Protein AF-A0AA41SIQ2-F1 (afdb_monomer)

Mean predicted aligned error: 6.64 Å

Structure (mmCIF, N/CA/C/O backbone):
data_AF-A0AA41SIQ2-F1
#
_entry.id   AF-A0AA41SIQ2-F1
#
loop_
_atom_site.group_PDB
_atom_site.id
_atom_site.type_symbol
_atom_site.label_atom_id
_atom_site.label_alt_id
_atom_site.label_comp_id
_atom_site.label_asym_id
_atom_site.label_entity_id
_atom_site.label_seq_id
_atom_site.pdbx_PDB_ins_code
_atom_site.Cartn_x
_atom_site.Cartn_y
_atom_site.Cartn_z
_atom_site.occupancy
_atom_site.B_iso_or_equiv
_atom_site.auth_seq_id
_atom_site.auth_comp_id
_atom_site.auth_asym_id
_atom_site.auth_atom_id
_atom_site.pdbx_PDB_model_num
ATOM 1 N N . SER A 1 1 ? -18.473 -5.765 20.398 1.00 56.00 1 SER A N 1
ATOM 2 C CA . SER A 1 1 ? -18.315 -4.404 19.858 1.00 56.00 1 SER A CA 1
ATOM 3 C C . SER A 1 1 ? -18.264 -4.543 18.352 1.00 56.00 1 SER A C 1
ATOM 5 O O . SER A 1 1 ? -17.430 -5.338 17.930 1.00 56.00 1 SER A O 1
ATOM 7 N N . PRO A 1 2 ? -19.137 -3.915 17.540 1.00 58.00 2 PRO A N 1
ATOM 8 C CA . PRO A 1 2 ? -18.847 -3.818 16.119 1.00 58.00 2 PRO A CA 1
ATOM 9 C C . PRO A 1 2 ? -17.695 -2.820 16.032 1.00 58.00 2 PRO A C 1
ATOM 11 O O . PRO A 1 2 ? -17.909 -1.613 16.097 1.00 58.00 2 PRO A O 1
ATOM 14 N N . LEU A 1 3 ? -16.464 -3.324 16.080 1.00 71.25 3 LEU A N 1
ATOM 15 C CA . LEU A 1 3 ? -15.289 -2.487 15.909 1.00 71.25 3 LEU A CA 1
ATOM 16 C C . LEU A 1 3 ? -15.389 -1.962 14.483 1.00 71.25 3 LEU A C 1
ATOM 18 O O . LEU A 1 3 ? -15.222 -2.724 13.538 1.00 71.25 3 LEU A O 1
ATOM 22 N N . THR A 1 4 ? -15.781 -0.698 14.337 1.00 81.56 4 THR A N 1
ATOM 23 C CA . THR A 1 4 ? -15.650 -0.007 13.062 1.00 81.56 4 THR A CA 1
ATOM 24 C C . THR A 1 4 ? -14.185 -0.070 12.695 1.00 81.56 4 THR A C 1
ATOM 26 O O . THR A 1 4 ? -13.341 0.453 13.426 1.00 81.56 4 THR A O 1
ATOM 29 N N . ASP A 1 5 ? -13.925 -0.784 11.612 1.00 90.19 5 ASP A N 1
ATOM 30 C CA . ASP A 1 5 ? -12.616 -0.902 11.009 1.00 90.19 5 ASP A CA 1
ATOM 31 C C . ASP A 1 5 ? -12.051 0.493 10.720 1.00 90.19 5 ASP A C 1
ATOM 33 O O . ASP A 1 5 ? -12.774 1.386 10.262 1.00 90.19 5 ASP A O 1
ATOM 37 N N . ILE A 1 6 ? -10.782 0.699 11.061 1.00 92.81 6 ILE A N 1
ATOM 38 C CA . ILE A 1 6 ? -10.089 1.948 10.759 1.00 92.81 6 ILE A CA 1
A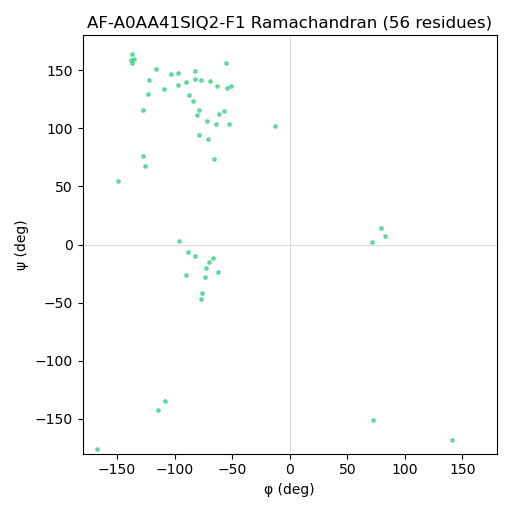TOM 39 C C . ILE A 1 6 ? -9.585 1.807 9.336 1.00 92.81 6 ILE A C 1
ATOM 41 O O . ILE A 1 6 ? -8.831 0.889 9.065 1.00 92.81 6 ILE A O 1
ATOM 45 N N . ASN A 1 7 ? -9.959 2.727 8.450 1.00 94.81 7 ASN A N 1
ATOM 46 C CA . ASN A 1 7 ? -9.436 2.707 7.094 1.00 94.81 7 ASN A CA 1
ATOM 47 C C . ASN A 1 7 ? -8.019 3.291 7.058 1.00 94.81 7 ASN A C 1
ATOM 49 O O . ASN A 1 7 ? -7.845 4.507 6.934 1.00 94.81 7 ASN A O 1
ATOM 53 N N . GLU A 1 8 ? -6.995 2.443 7.137 1.00 96.31 8 GLU A N 1
ATOM 54 C CA . GLU A 1 8 ? -5.598 2.891 7.137 1.00 96.31 8 GLU A CA 1
ATOM 55 C C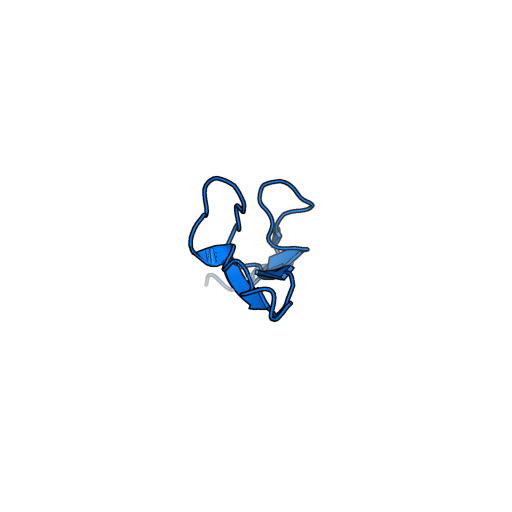 . GLU A 1 8 ? -5.209 3.622 5.844 1.00 96.31 8 GLU A C 1
ATOM 57 O O . GLU A 1 8 ? -4.313 4.467 5.842 1.00 96.31 8 GLU A O 1
ATOM 62 N N . CYS A 1 9 ? -5.914 3.368 4.737 1.00 96.19 9 CYS A N 1
ATOM 63 C CA . CYS A 1 9 ? -5.647 4.032 3.463 1.00 96.19 9 CYS A CA 1
ATOM 64 C C . CYS A 1 9 ? -6.021 5.522 3.451 1.00 96.19 9 CYS A C 1
ATOM 66 O O . CYS A 1 9 ? -5.579 6.245 2.551 1.00 96.19 9 CYS A O 1
ATOM 68 N N . GLU A 1 10 ? -6.805 5.993 4.424 1.00 96.31 10 GLU A N 1
ATOM 69 C CA . GLU A 1 10 ? -7.102 7.419 4.610 1.00 96.31 10 GLU A CA 1
ATOM 70 C C . GLU A 1 10 ? -5.995 8.161 5.377 1.00 96.31 10 GLU A C 1
ATOM 72 O O . GLU A 1 10 ? -5.977 9.391 5.380 1.00 96.31 10 GLU A O 1
ATOM 77 N N . ASP A 1 11 ? -5.024 7.442 5.954 1.00 94.81 11 ASP A N 1
ATOM 78 C CA . ASP A 1 11 ? -3.900 8.013 6.697 1.00 94.81 11 ASP A CA 1
ATOM 79 C C . ASP A 1 11 ? -2.547 7.495 6.186 1.00 94.81 11 ASP A C 1
ATOM 81 O O . ASP A 1 11 ? -1.840 6.700 6.806 1.00 94.81 11 ASP A O 1
ATOM 85 N N . GLN A 1 12 ? -2.133 8.024 5.037 1.00 90.38 12 GLN A N 1
ATOM 86 C CA . GLN A 1 12 ? -0.849 7.681 4.415 1.00 90.38 12 GLN A CA 1
ATOM 87 C C . GLN A 1 12 ? 0.379 8.140 5.218 1.00 90.38 12 GLN A C 1
ATOM 89 O O . GLN A 1 12 ? 1.497 7.748 4.875 1.00 90.38 12 GLN A O 1
ATOM 94 N N . SER A 1 13 ? 0.202 8.987 6.239 1.00 93.75 13 SER A N 1
ATOM 95 C CA . SER A 1 13 ? 1.308 9.414 7.103 1.00 93.75 13 SER A CA 1
ATOM 96 C C . SER A 1 13 ? 1.680 8.309 8.084 1.00 93.75 13 SER A C 1
ATOM 98 O O . SER A 1 13 ? 2.866 8.060 8.292 1.00 93.75 13 SER A O 1
ATOM 100 N N . ASN A 1 14 ? 0.675 7.634 8.647 1.00 94.00 14 ASN A N 1
ATOM 101 C CA . ASN A 1 14 ? 0.868 6.520 9.573 1.00 94.00 14 ASN A CA 1
ATOM 102 C C . ASN A 1 14 ? 0.952 5.158 8.867 1.00 94.00 14 ASN A C 1
ATOM 104 O O . ASN A 1 14 ? 1.627 4.263 9.369 1.00 94.00 14 ASN A O 1
ATOM 108 N N . TYR A 1 15 ? 0.343 5.013 7.685 1.00 94.50 15 TYR A N 1
ATOM 109 C CA . TYR A 1 15 ? 0.283 3.751 6.937 1.00 94.50 15 TYR A CA 1
ATOM 110 C C . TYR A 1 15 ? 0.816 3.910 5.503 1.00 94.50 15 TYR A C 1
ATOM 112 O O . TYR A 1 15 ? 0.070 3.848 4.519 1.00 94.50 15 T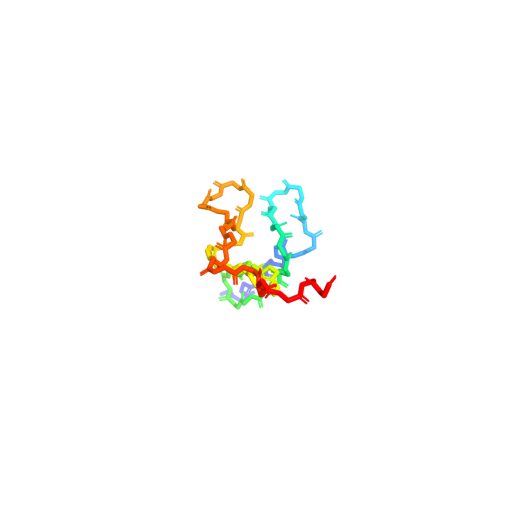YR A O 1
ATOM 120 N N . PRO A 1 16 ? 2.126 4.160 5.337 1.00 96.50 16 PRO A N 1
ATOM 121 C CA . PRO A 1 16 ? 2.667 4.581 4.054 1.00 96.50 16 PRO A CA 1
ATOM 122 C C . PRO A 1 16 ? 2.848 3.419 3.057 1.00 96.50 16 PRO A C 1
ATOM 124 O O . PRO A 1 16 ? 3.718 2.562 3.216 1.00 96.50 16 PRO A O 1
ATOM 127 N N . CYS A 1 17 ? 2.113 3.453 1.941 1.00 97.44 17 CYS A N 1
ATOM 128 C CA . CYS A 1 17 ? 2.322 2.560 0.791 1.00 97.44 17 CYS A CA 1
ATOM 129 C C . CYS A 1 17 ? 3.179 3.210 -0.315 1.00 97.44 17 CYS A C 1
ATOM 131 O O . CYS A 1 17 ? 3.122 4.418 -0.548 1.00 97.44 17 CYS A O 1
ATOM 133 N N . ILE A 1 18 ? 3.969 2.402 -1.027 1.00 96.25 18 ILE A N 1
ATOM 134 C CA . ILE A 1 18 ? 4.692 2.779 -2.255 1.00 96.25 18 ILE A CA 1
ATOM 135 C C . ILE A 1 18 ? 3.735 2.816 -3.450 1.00 96.25 18 ILE A C 1
ATOM 137 O O . ILE A 1 18 ? 3.789 3.753 -4.244 1.00 96.25 18 ILE A O 1
ATOM 141 N N . GLY A 1 19 ? 2.896 1.787 -3.602 1.00 93.19 19 GLY A N 1
ATOM 142 C CA . GLY A 1 19 ? 1.867 1.718 -4.640 1.00 93.19 19 GLY A CA 1
ATOM 143 C C . GLY A 1 19 ? 0.465 1.888 -4.063 1.00 93.19 19 GLY A C 1
ATOM 144 O O . GLY A 1 19 ? 0.224 2.801 -3.277 1.00 93.19 19 GLY A O 1
ATOM 145 N N . ALA A 1 20 ? -0.477 1.040 -4.479 1.00 95.50 20 ALA A N 1
ATOM 146 C CA . ALA A 1 20 ? -1.865 1.162 -4.043 1.00 95.50 20 ALA A CA 1
ATOM 147 C C . ALA A 1 20 ? -2.049 0.628 -2.617 1.00 95.50 20 ALA A C 1
ATOM 149 O O . ALA A 1 20 ? -1.470 -0.398 -2.265 1.00 95.50 20 ALA A O 1
ATOM 150 N N . CYS A 1 21 ? -2.882 1.309 -1.831 1.00 97.62 21 CYS A N 1
ATOM 151 C CA . CYS A 1 21 ? -3.377 0.824 -0.547 1.00 97.62 21 CYS A CA 1
ATOM 152 C C . CYS A 1 21 ? -4.757 0.191 -0.741 1.00 97.62 21 CYS A C 1
ATOM 154 O O . CYS A 1 21 ? -5.586 0.731 -1.474 1.00 97.62 21 CYS A O 1
ATOM 156 N N . THR A 1 22 ? -5.004 -0.950 -0.104 1.00 97.56 22 THR A N 1
ATOM 157 C CA . THR A 1 22 ? -6.317 -1.598 -0.040 1.00 97.56 22 THR A CA 1
ATOM 158 C C . THR A 1 22 ? -6.661 -1.884 1.412 1.00 97.56 22 THR A C 1
ATOM 160 O O . THR A 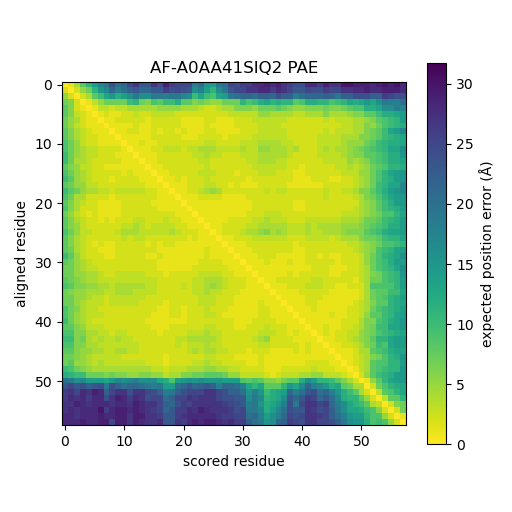1 22 ? -5.986 -2.691 2.054 1.00 97.56 22 THR A O 1
ATOM 163 N N . ASN A 1 23 ? -7.717 -1.231 1.897 1.00 96.25 23 ASN A N 1
ATOM 164 C CA . ASN A 1 23 ? -8.276 -1.472 3.218 1.00 96.25 23 ASN A CA 1
ATOM 165 C C . ASN A 1 23 ? -8.942 -2.849 3.278 1.00 96.25 23 ASN A C 1
ATOM 167 O O . ASN A 1 23 ? -9.611 -3.263 2.326 1.00 96.25 23 ASN A O 1
ATOM 171 N N . THR A 1 24 ? -8.782 -3.548 4.390 1.00 94.38 24 THR A N 1
ATOM 172 C CA . THR A 1 24 ? -9.371 -4.863 4.654 1.00 94.38 24 THR A CA 1
ATOM 173 C C . THR A 1 24 ? -9.910 -4.897 6.077 1.00 94.38 24 THR A C 1
ATOM 175 O O . THR A 1 24 ? -9.454 -4.154 6.927 1.00 94.38 24 THR A O 1
ATOM 178 N N . GLU A 1 25 ? -10.871 -5.766 6.374 1.00 93.69 25 GLU A N 1
ATOM 179 C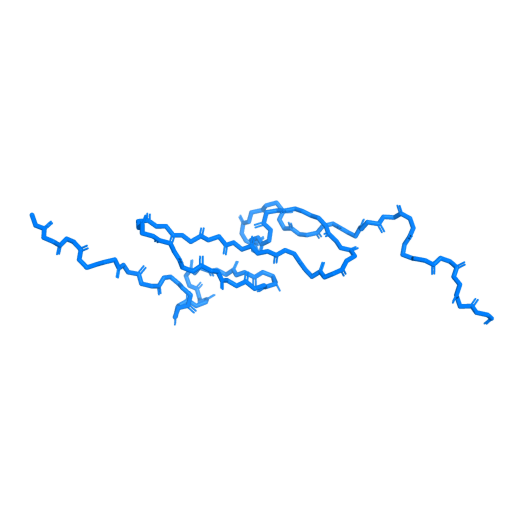 CA . GLU A 1 25 ? -11.408 -5.823 7.737 1.00 93.69 25 GLU A CA 1
ATOM 180 C C . GLU A 1 25 ? -10.307 -6.209 8.749 1.00 93.69 25 GLU A C 1
ATOM 182 O O . GLU A 1 25 ? -9.797 -7.333 8.735 1.00 93.69 25 GLU A O 1
ATOM 187 N N . GLY A 1 26 ? -9.934 -5.261 9.613 1.00 90.81 26 GLY A N 1
ATOM 188 C CA . GLY A 1 26 ? -8.904 -5.384 10.640 1.00 90.81 26 GLY A CA 1
ATOM 189 C C . GLY A 1 26 ? -7.460 -5.165 10.167 1.00 90.81 26 GLY A C 1
ATOM 190 O O . GLY A 1 26 ? -6.547 -5.472 10.942 1.00 90.81 26 GLY A O 1
ATOM 191 N N . ASN A 1 27 ? -7.220 -4.730 8.921 1.00 92.75 27 ASN A N 1
ATOM 192 C CA . ASN A 1 27 ? -5.872 -4.458 8.395 1.00 92.75 27 ASN A CA 1
ATOM 193 C C . ASN A 1 27 ? -5.890 -3.678 7.065 1.00 92.75 27 ASN A C 1
ATOM 195 O O . ASN A 1 27 ? -6.922 -3.470 6.444 1.00 92.75 27 ASN A O 1
ATOM 199 N N . TYR A 1 28 ? -4.714 -3.467 6.482 1.00 95.75 28 TYR A N 1
ATOM 200 C CA . TYR A 1 28 ? -4.548 -3.018 5.109 1.00 95.75 28 TYR A CA 1
ATOM 201 C C . TYR A 1 28 ? -3.415 -3.759 4.396 1.00 95.75 28 TYR A C 1
ATOM 203 O O . TYR A 1 28 ? -2.474 -4.304 4.984 1.00 95.75 28 TYR A O 1
ATOM 211 N N . SER A 1 29 ? -3.480 -3.742 3.071 1.00 97.06 29 SER A N 1
ATOM 212 C CA . SER A 1 29 ? -2.412 -4.240 2.212 1.00 97.06 29 SER A CA 1
ATOM 213 C C . SER A 1 29 ? -1.921 -3.144 1.278 1.00 97.06 29 SER A C 1
ATOM 215 O O . SER A 1 29 ? -2.704 -2.345 0.764 1.00 97.06 29 SER A O 1
ATOM 217 N N . CYS A 1 30 ? -0.610 -3.118 1.049 1.00 98.25 30 CYS A N 1
ATOM 218 C CA . CYS A 1 30 ? -0.009 -2.304 0.007 1.00 98.25 30 CYS A CA 1
ATOM 219 C C . CYS A 1 30 ? 0.352 -3.193 -1.186 1.00 98.25 30 CYS A C 1
ATOM 221 O O . CYS A 1 30 ? 0.754 -4.346 -1.025 1.00 98.25 30 CYS A O 1
ATOM 223 N N . SER A 1 31 ? 0.252 -2.653 -2.396 1.00 96.75 31 SER A N 1
ATOM 224 C CA . SER A 1 31 ? 0.689 -3.330 -3.613 1.00 96.75 31 SER A CA 1
ATOM 225 C C . SER A 1 31 ? 1.834 -2.577 -4.275 1.00 96.75 31 SER A C 1
ATOM 227 O O . SER A 1 31 ? 1.919 -1.351 -4.207 1.00 96.75 31 SER A O 1
ATOM 229 N N . CYS A 1 32 ? 2.693 -3.304 -4.984 1.00 97.50 32 CYS A N 1
ATOM 230 C CA . CYS A 1 32 ? 3.740 -2.692 -5.789 1.00 97.50 32 CYS A CA 1
ATOM 231 C C . CYS A 1 32 ? 3.226 -2.231 -7.166 1.00 97.50 32 CYS A C 1
ATOM 233 O O . CYS A 1 32 ? 2.302 -2.840 -7.716 1.00 97.50 32 CYS A O 1
ATOM 235 N N . PRO A 1 33 ? 3.808 -1.164 -7.749 1.00 94.88 33 PRO A N 1
ATOM 236 C CA . PRO A 1 33 ? 3.536 -0.768 -9.128 1.00 94.88 33 PRO A CA 1
ATOM 237 C C . PRO A 1 33 ? 3.791 -1.904 -10.127 1.00 94.88 33 PRO A C 1
ATOM 239 O O . PRO A 1 33 ? 4.598 -2.808 -9.888 1.00 94.88 33 PRO A O 1
ATOM 242 N N . ARG A 1 34 ? 3.141 -1.837 -11.296 1.00 92.56 34 ARG A N 1
ATOM 243 C CA . ARG A 1 34 ? 3.384 -2.791 -12.390 1.00 92.56 34 ARG A CA 1
ATOM 244 C C . ARG A 1 34 ? 4.880 -2.906 -12.698 1.00 92.56 34 ARG A C 1
ATOM 246 O O . ARG A 1 34 ? 5.573 -1.901 -12.796 1.00 92.56 34 ARG A O 1
ATOM 253 N N . GLY A 1 35 ? 5.351 -4.138 -12.890 1.00 92.31 35 GLY A N 1
ATOM 254 C CA . GLY A 1 35 ? 6.767 -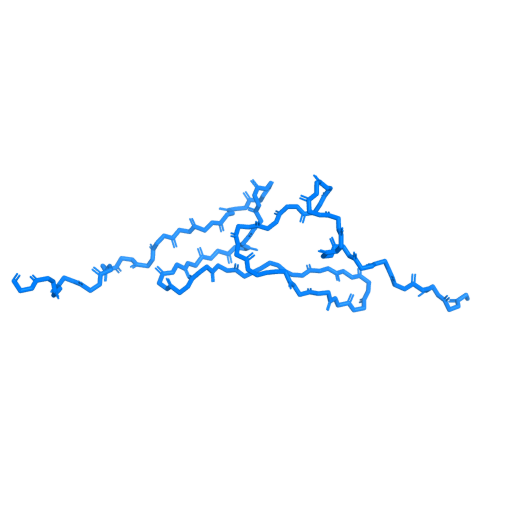4.409 -13.149 1.00 92.31 35 GLY A CA 1
ATOM 255 C C . GLY A 1 35 ? 7.650 -4.399 -11.899 1.00 92.31 35 GLY A C 1
ATOM 256 O O . GLY A 1 35 ? 8.866 -4.370 -12.036 1.00 92.31 35 GLY A O 1
ATOM 257 N N . SER A 1 36 ? 7.071 -4.449 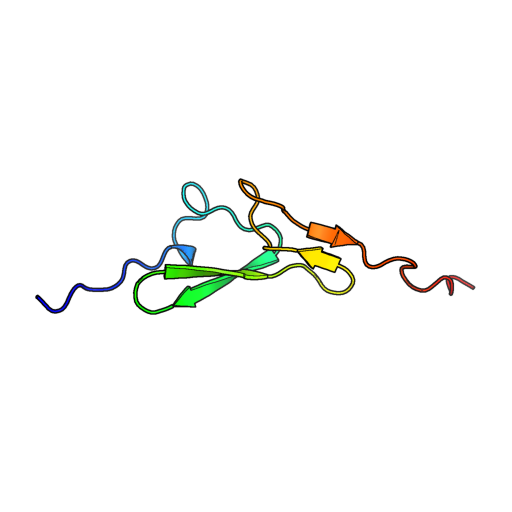-10.698 1.00 94.69 36 SER A N 1
ATOM 258 C CA . SER A 1 36 ? 7.798 -4.639 -9.438 1.00 94.69 36 SER A CA 1
ATOM 259 C C . SER A 1 36 ? 7.086 -5.637 -8.516 1.00 94.69 36 SER A C 1
ATOM 261 O O . SER A 1 36 ? 5.924 -5.975 -8.747 1.00 94.69 36 SER A O 1
ATOM 263 N N . HIS A 1 37 ? 7.791 -6.141 -7.504 1.00 94.88 37 HIS A N 1
ATOM 264 C CA . HIS A 1 37 ? 7.299 -7.085 -6.500 1.00 94.88 37 HIS A CA 1
ATOM 265 C C . HIS A 1 37 ? 7.739 -6.672 -5.091 1.00 94.88 37 HIS A C 1
ATOM 267 O O . HIS A 1 37 ? 8.717 -5.944 -4.932 1.00 94.88 37 HIS A O 1
ATOM 273 N N . GLY A 1 38 ? 7.039 -7.164 -4.069 1.00 95.75 38 GLY A N 1
ATOM 274 C CA . GLY A 1 38 ? 7.319 -6.858 -2.666 1.00 95.75 38 GLY A CA 1
ATOM 275 C C . GLY A 1 38 ? 6.037 -6.682 -1.858 1.00 95.75 38 GLY A C 1
ATOM 276 O O . GLY A 1 38 ? 4.956 -7.025 -2.337 1.00 95.75 38 GLY A O 1
ATOM 277 N N . ASP A 1 39 ? 6.163 -6.162 -0.640 1.00 96.38 39 ASP A N 1
ATOM 278 C CA . ASP A 1 39 ? 5.031 -5.923 0.267 1.00 96.38 39 ASP A CA 1
ATOM 279 C C . ASP A 1 39 ? 4.382 -4.544 0.075 1.00 96.38 39 ASP A C 1
ATOM 281 O O . ASP A 1 39 ? 3.364 -4.252 0.695 1.00 96.38 39 ASP A O 1
ATOM 285 N N . GLY A 1 40 ? 4.968 -3.690 -0.770 1.00 97.25 40 GLY A N 1
ATOM 286 C CA . GLY A 1 40 ? 4.419 -2.384 -1.110 1.00 97.25 40 GLY A CA 1
ATOM 287 C C . GLY A 1 40 ? 4.490 -1.337 0.000 1.00 97.25 40 GLY A C 1
ATOM 288 O O . GLY A 1 40 ? 4.003 -0.233 -0.232 1.00 97.25 40 GLY A O 1
ATOM 289 N N . ARG A 1 41 ? 5.069 -1.625 1.172 1.00 96.88 41 ARG A N 1
ATOM 290 C CA . ARG A 1 41 ? 5.125 -0.691 2.314 1.00 96.88 41 ARG A CA 1
ATOM 291 C C . ARG A 1 41 ? 6.387 0.171 2.266 1.00 96.88 41 ARG A C 1
ATOM 293 O O . ARG A 1 41 ? 7.458 -0.341 1.955 1.00 96.88 41 ARG A O 1
ATOM 300 N N . LYS A 1 42 ? 6.305 1.468 2.589 1.00 95.56 42 LYS A N 1
ATOM 301 C CA . LYS A 1 42 ? 7.511 2.331 2.665 1.00 95.56 42 LYS A CA 1
ATOM 302 C C . LYS A 1 42 ? 8.361 2.040 3.902 1.00 95.56 42 LYS A C 1
ATOM 304 O O . LYS A 1 42 ? 9.565 2.262 3.872 1.00 95.56 42 LYS A O 1
ATOM 309 N N . ASP A 1 43 ? 7.728 1.570 4.965 1.00 94.56 43 ASP A N 1
ATOM 310 C CA . ASP A 1 43 ? 8.314 1.178 6.247 1.00 94.56 43 ASP A CA 1
ATOM 311 C C . ASP A 1 43 ? 8.585 -0.338 6.348 1.00 94.56 43 ASP A C 1
ATOM 313 O O . ASP A 1 43 ? 9.035 -0.816 7.387 1.00 94.56 43 ASP A O 1
ATOM 317 N N . GLY A 1 44 ? 8.333 -1.095 5.270 1.00 94.75 44 GLY A N 1
ATOM 318 C CA . GLY A 1 44 ? 8.558 -2.540 5.179 1.00 94.75 44 GLY A CA 1
ATOM 319 C C . GLY A 1 44 ? 9.641 -2.930 4.169 1.00 94.75 44 GLY A C 1
ATOM 320 O O . GLY A 1 44 ? 10.665 -2.265 4.023 1.00 94.75 44 GLY A O 1
ATOM 321 N N . SER A 1 45 ? 9.413 -4.036 3.461 1.00 95.94 45 SER A N 1
ATOM 322 C CA . SER A 1 45 ? 10.323 -4.573 2.434 1.00 95.94 45 SER A CA 1
ATOM 323 C C . SER A 1 45 ? 10.316 -3.741 1.147 1.00 95.94 45 SER A C 1
ATOM 325 O O . SER A 1 45 ? 11.244 -3.817 0.341 1.00 95.94 45 SER A O 1
ATOM 327 N N . GLY A 1 46 ? 9.263 -2.957 0.936 1.00 95.88 46 GLY A N 1
ATOM 328 C CA . GLY A 1 46 ? 9.114 -2.060 -0.192 1.00 95.88 46 GLY A CA 1
ATOM 329 C C . GLY A 1 46 ? 8.843 -2.777 -1.509 1.00 95.88 46 GLY A C 1
ATOM 330 O O . GLY A 1 46 ? 8.218 -3.838 -1.551 1.00 95.88 46 GLY A O 1
ATOM 331 N N . CYS A 1 47 ? 9.279 -2.156 -2.606 1.00 97.00 47 CYS A N 1
ATOM 332 C CA . CYS A 1 47 ? 9.111 -2.677 -3.958 1.00 97.00 47 CYS A CA 1
ATOM 333 C C . CYS A 1 47 ? 10.454 -2.814 -4.663 1.00 97.00 47 CYS A C 1
ATOM 335 O O . CYS A 1 47 ? 11.228 -1.862 -4.745 1.00 97.00 47 CYS A O 1
ATOM 337 N N . SER A 1 48 ? 10.683 -3.992 -5.231 1.00 94.81 48 SER A N 1
ATOM 338 C CA . SER A 1 48 ? 11.832 -4.317 -6.068 1.00 94.81 48 SER A CA 1
ATOM 339 C C . SER A 1 48 ? 11.390 -4.481 -7.522 1.00 94.81 48 SER A C 1
ATOM 341 O O . SER A 1 48 ? 10.386 -5.147 -7.777 1.00 94.81 48 SER A O 1
ATOM 343 N N . PRO A 1 49 ? 12.090 -3.888 -8.502 1.00 93.00 49 PRO A N 1
ATOM 344 C CA . PRO A 1 49 ? 11.748 -4.052 -9.910 1.00 93.00 49 PRO A CA 1
ATOM 345 C C . PRO A 1 49 ? 11.903 -5.514 -10.347 1.00 93.00 49 PRO A C 1
ATOM 347 O O . PRO A 1 49 ? 12.899 -6.172 -10.049 1.00 93.00 49 PRO A O 1
ATOM 350 N N . ASN A 1 50 ? 10.932 -6.006 -11.112 1.00 89.69 50 ASN A N 1
ATOM 351 C CA . ASN A 1 50 ? 11.019 -7.294 -11.784 1.00 89.69 50 ASN A CA 1
ATOM 352 C C . ASN A 1 50 ? 12.017 -7.146 -12.940 1.00 89.69 50 ASN A C 1
ATOM 354 O O . ASN A 1 50 ? 11.721 -6.499 -13.947 1.00 89.69 50 ASN A O 1
ATOM 358 N N . PHE A 1 51 ? 13.217 -7.706 -12.796 1.00 82.81 51 PHE A N 1
ATOM 359 C CA . PHE A 1 51 ? 14.215 -7.692 -13.863 1.00 82.81 51 PHE A CA 1
ATOM 360 C C . PHE A 1 51 ? 13.972 -8.809 -14.897 1.00 82.81 51 PHE A C 1
ATOM 362 O O . PHE A 1 51 ? 13.651 -9.931 -14.506 1.00 82.81 51 PHE A O 1
ATOM 369 N N . PRO A 1 52 ? 14.200 -8.541 -16.202 1.00 67.81 52 PRO A N 1
ATOM 370 C CA . PRO A 1 52 ? 14.479 -7.241 -16.800 1.00 67.81 52 PRO A CA 1
ATOM 371 C C . PRO A 1 52 ? 13.165 -6.537 -17.161 1.00 67.81 52 PRO A C 1
ATOM 373 O O . PRO A 1 52 ? 12.328 -7.102 -17.865 1.00 67.81 52 PRO A O 1
ATOM 376 N N . VAL A 1 53 ? 13.016 -5.283 -16.720 1.00 66.12 53 VAL A N 1
ATOM 377 C CA . VAL A 1 53 ? 12.019 -4.341 -17.248 1.00 66.12 53 VAL A CA 1
ATOM 378 C C . VAL A 1 53 ? 12.227 -4.330 -18.761 1.00 66.12 53 VAL A C 1
ATOM 380 O O . VAL A 1 53 ? 13.271 -3.858 -19.198 1.00 66.12 53 VAL A O 1
ATOM 383 N N . VAL A 1 54 ? 11.340 -5.005 -19.503 1.00 56.44 54 VAL A N 1
ATOM 384 C CA . VAL A 1 54 ? 11.420 -5.338 -20.939 1.00 56.44 54 VAL A CA 1
ATOM 385 C C . VAL A 1 54 ? 12.535 -4.566 -21.655 1.00 56.44 54 VAL A C 1
ATOM 387 O O . VAL A 1 54 ? 12.378 -3.382 -21.952 1.00 56.44 54 VAL A O 1
ATOM 390 N N . LYS A 1 55 ? 13.677 -5.223 -21.926 1.00 57.62 55 LYS A N 1
ATOM 391 C CA . LYS A 1 55 ? 14.694 -4.716 -22.866 1.00 57.62 55 LYS A CA 1
ATOM 392 C C . LYS A 1 55 ? 14.081 -4.702 -24.272 1.00 57.62 55 LYS A C 1
ATOM 394 O O . LYS A 1 55 ? 14.358 -5.563 -25.099 1.00 57.62 55 LYS A O 1
ATOM 399 N N . THR A 1 56 ? 13.187 -3.763 -24.525 1.00 49.50 56 THR A N 1
ATOM 400 C CA . THR A 1 56 ? 12.678 -3.407 -25.849 1.00 49.50 56 THR A CA 1
ATOM 401 C C . THR A 1 56 ? 12.340 -1.919 -25.823 1.00 49.50 56 THR A C 1
ATOM 403 O O . THR A 1 56 ? 11.220 -1.501 -26.083 1.00 49.50 56 THR A O 1
ATOM 406 N N . ALA A 1 57 ? 13.328 -1.106 -25.449 1.00 53.09 57 ALA A N 1
ATOM 407 C CA . ALA A 1 57 ? 13.482 0.172 -26.121 1.00 53.09 57 ALA A CA 1
ATOM 408 C C . ALA A 1 57 ? 14.221 -0.162 -27.425 1.00 53.09 57 ALA A C 1
ATOM 410 O O . ALA A 1 57 ? 15.336 -0.685 -27.367 1.00 53.09 57 ALA A O 1
ATOM 411 N N . LEU A 1 58 ? 13.511 -0.016 -28.546 1.00 58.69 58 LEU A N 1
ATOM 412 C CA . LEU A 1 58 ? 14.059 -0.055 -29.905 1.00 58.69 58 LEU A CA 1
ATOM 413 C C . LEU A 1 58 ? 15.215 0.942 -30.055 1.00 58.69 58 LEU A C 1
ATOM 415 O O . LEU A 1 58 ? 15.134 2.017 -29.417 1.00 58.69 58 LEU 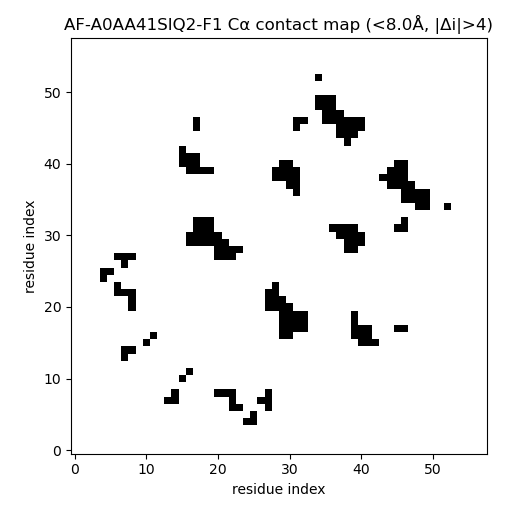A O 1
#

Radius of gyration: 14.77 Å; Cα contacts (8 Å, |Δi|>4): 95; chains: 1; bounding box: 34×17×50 Å

Secondary structure (DSSP, 8-state):
-------GGG-TTTS-BSS-EEEETTEEEE-PPTTEEE--BTTTT-EEE-SS------

Foldseek 3Di:
DPPPADFCQVPCPVWPFQADWDDDRNDIFHADPPQWDDRRGPPDPHIDGNPPPPPPPD

pLDDT: mean 88.4, std 13.81, range [49.5, 98.25]

Nearest PDB structures (foldseek):
  5cis-assembly1_A-2  TM=7.300E-01  e=3.618E-02  Rattus norvegicus
  8em7-assembly1_B  TM=7.775E-01  e=1.027E-01  Mus musculus
  4cue-assembly1_A-2  TM=6.596E-01  e=3.847E-01  Homo sapiens
  5uk5-assembly1_A  TM=7.269E-01  e=7.711E-01  Rattus norvegicus
  9b3n-assembly1_A  TM=5.550E-01  e=2.206E-01  Homo sapiens

InterPro domains:
  IPR000152 EGF-type aspartate/asparagine hydroxylation site [PS00010] (21-32)
  IPR001881 EGF-like calcium-binding domain [SM00179] (5-48)
  IPR018097 EGF-like calcium-binding, conserved site [PS01187] (5-30)
  IPR049883 NOTCH1, EGF-like calcium-binding domain [PF07645] (5-40)

Sequence (58 aa):
SPLTDINECEDQSNYPCIGACTNTEGNYSCSCPRGSHGDGRKDGSGCSPNFPVVKTAL

Organism: Papaver nudicaule (NCBI:txid74823)

Solvent-accessible surface area (backbone atoms only — not comparable to full-atom values): 3632 Å² total; per-residu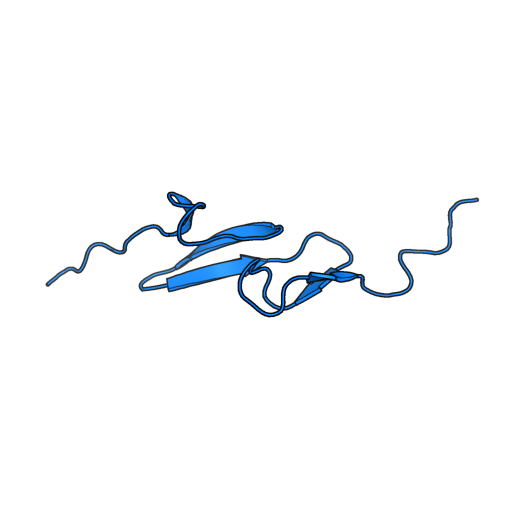e (Å²): 128,90,73,77,66,76,62,46,66,81,37,53,86,85,48,40,46,72,36,55,62,43,65,48,95,84,48,69,46,35,33,40,52,91,66,36,44,62,53,3,22,68,91,59,86,19,65,44,73,46,81,74,71,72,91,68,80,128